Protein AF-A0A8H6I0M7-F1 (afdb_monomer)

Structure (mmCIF, N/CA/C/O backbone):
data_AF-A0A8H6I0M7-F1
#
_entry.id   AF-A0A8H6I0M7-F1
#
loop_
_atom_site.group_PDB
_atom_site.id
_atom_site.type_symbol
_atom_site.label_atom_id
_atom_site.label_alt_id
_atom_site.label_comp_id
_atom_site.label_asym_id
_atom_site.label_entity_id
_atom_site.label_seq_id
_atom_site.pdbx_PDB_ins_code
_atom_site.Cartn_x
_atom_site.Cartn_y
_atom_site.Cartn_z
_atom_site.occupancy
_atom_site.B_iso_or_equiv
_atom_site.auth_seq_id
_atom_site.auth_comp_id
_atom_site.auth_asym_id
_atom_site.auth_atom_id
_atom_site.pdbx_PDB_model_num
ATOM 1 N N . ARG A 1 1 ? 5.497 -12.552 -16.468 1.00 46.97 1 ARG A N 1
ATOM 2 C CA . ARG A 1 1 ? 6.513 -12.809 -15.406 1.00 46.97 1 ARG A CA 1
ATOM 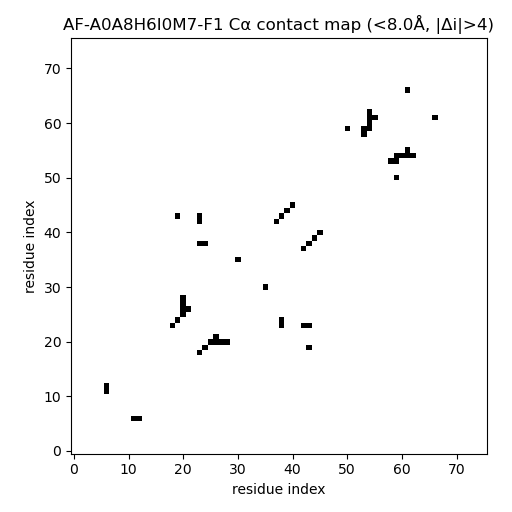3 C C . ARG A 1 1 ? 5.794 -12.879 -14.061 1.00 46.97 1 ARG A C 1
ATOM 5 O O . ARG A 1 1 ? 4.798 -12.193 -13.906 1.00 46.97 1 ARG A O 1
ATOM 12 N N . SER A 1 2 ? 6.230 -13.734 -13.133 1.00 41.47 2 SER A N 1
ATOM 13 C CA . SER A 1 2 ? 5.568 -13.913 -11.828 1.00 41.47 2 SER A CA 1
ATOM 14 C C . SER A 1 2 ? 5.887 -12.744 -10.887 1.00 41.47 2 SER A C 1
ATOM 16 O O . SER A 1 2 ? 7.040 -12.325 -10.823 1.00 41.47 2 SER A O 1
ATOM 18 N N . ILE A 1 3 ? 4.896 -12.256 -10.130 1.00 52.09 3 ILE A N 1
ATOM 19 C CA . ILE A 1 3 ? 5.023 -11.171 -9.128 1.00 52.09 3 ILE A CA 1
ATOM 20 C C . ILE A 1 3 ? 6.176 -11.455 -8.139 1.00 52.09 3 ILE A C 1
ATOM 22 O O . ILE A 1 3 ? 6.850 -10.544 -7.665 1.00 52.09 3 ILE A O 1
ATOM 26 N N . PHE A 1 4 ? 6.472 -12.738 -7.906 1.00 51.50 4 PHE A N 1
ATOM 27 C CA . PHE A 1 4 ? 7.532 -13.222 -7.019 1.00 51.50 4 PHE A CA 1
ATOM 28 C C . PHE A 1 4 ? 8.959 -13.160 -7.601 1.00 51.50 4 PHE A C 1
ATOM 30 O O . PHE A 1 4 ? 9.912 -13.429 -6.880 1.00 51.50 4 PHE A O 1
ATOM 37 N N . GLN A 1 5 ? 9.147 -12.828 -8.885 1.00 49.03 5 GLN A N 1
ATOM 38 C CA . GLN A 1 5 ? 10.487 -12.595 -9.456 1.00 49.03 5 GLN A CA 1
ATOM 39 C C . GLN A 1 5 ? 10.955 -11.142 -9.290 1.00 49.03 5 GLN A C 1
ATOM 41 O O . GLN A 1 5 ? 12.156 -10.891 -9.267 1.00 49.03 5 GLN A O 1
ATOM 46 N N . ASN A 1 6 ? 10.035 -10.186 -9.123 1.00 51.88 6 ASN A N 1
ATOM 47 C CA . ASN A 1 6 ? 10.391 -8.779 -8.903 1.00 51.88 6 ASN A CA 1
ATOM 48 C C . ASN A 1 6 ? 10.675 -8.466 -7.421 1.00 51.88 6 ASN A C 1
ATOM 50 O O . ASN A 1 6 ? 11.311 -7.454 -7.120 1.00 5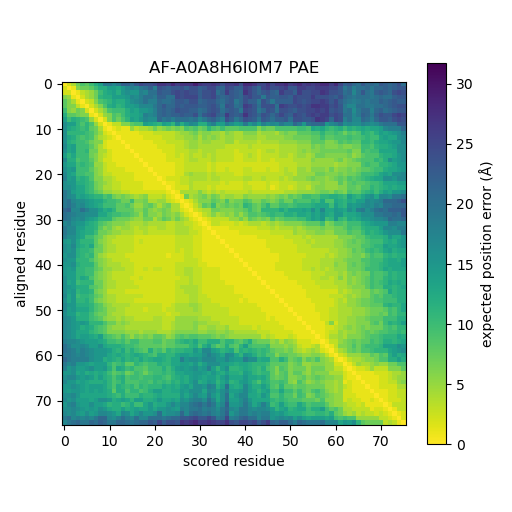1.88 6 ASN A O 1
ATOM 54 N N . SER A 1 7 ? 10.272 -9.342 -6.490 1.00 52.41 7 SER A N 1
ATOM 55 C CA . SER A 1 7 ? 10.486 -9.180 -5.043 1.00 52.41 7 SER A CA 1
ATOM 56 C C . SER A 1 7 ? 11.956 -9.178 -4.601 1.00 52.41 7 SER A C 1
ATOM 58 O O . SER A 1 7 ? 12.232 -8.788 -3.468 1.00 52.41 7 SER A O 1
ATOM 60 N N . ASP A 1 8 ? 12.898 -9.531 -5.483 1.00 53.59 8 ASP A N 1
ATOM 61 C CA . ASP A 1 8 ? 14.344 -9.486 -5.212 1.00 53.59 8 ASP A CA 1
ATOM 62 C C . ASP A 1 8 ? 14.952 -8.074 -5.238 1.00 53.59 8 ASP A C 1
ATOM 64 O O . ASP A 1 8 ? 16.129 -7.876 -4.926 1.00 53.59 8 ASP A O 1
ATOM 68 N N . THR A 1 9 ? 14.175 -7.037 -5.547 1.00 57.12 9 THR A N 1
ATOM 69 C CA . THR A 1 9 ? 14.689 -5.670 -5.473 1.00 57.12 9 THR A CA 1
ATOM 70 C C . THR A 1 9 ? 14.468 -5.094 -4.082 1.00 57.12 9 THR A C 1
ATOM 72 O O . THR A 1 9 ? 13.385 -4.648 -3.709 1.00 57.12 9 THR A O 1
ATOM 75 N N . ASN A 1 10 ? 15.563 -5.001 -3.328 1.00 66.38 10 ASN A N 1
ATOM 76 C CA . ASN A 1 10 ? 15.705 -4.216 -2.096 1.00 66.38 10 ASN A CA 1
ATOM 77 C C . ASN A 1 10 ? 15.011 -2.828 -2.190 1.00 66.38 10 ASN A C 1
ATOM 79 O O . ASN A 1 10 ? 14.575 -2.272 -1.188 1.00 66.38 10 ASN A O 1
ATOM 83 N N . MET A 1 11 ? 14.863 -2.273 -3.401 1.00 75.81 11 MET A N 1
ATOM 84 C CA . MET A 1 11 ? 14.098 -1.054 -3.669 1.00 75.81 11 MET A CA 1
ATOM 85 C C . MET A 1 11 ? 12.584 -1.172 -3.455 1.00 75.81 11 MET A C 1
ATOM 87 O O . MET A 1 11 ? 12.035 -0.269 -2.833 1.00 75.81 11 MET A O 1
ATOM 91 N N . LEU A 1 12 ? 11.909 -2.241 -3.896 1.00 75.06 12 LEU A N 1
ATOM 92 C CA . LEU A 1 12 ? 10.464 -2.398 -3.670 1.00 75.06 12 LEU A CA 1
ATOM 93 C C . LEU A 1 12 ? 10.160 -2.539 -2.183 1.00 75.06 12 LEU A C 1
ATOM 95 O O . LEU A 1 12 ? 9.279 -1.858 -1.667 1.00 75.06 12 LEU A O 1
ATOM 99 N N . VAL A 1 13 ? 10.946 -3.349 -1.469 1.00 80.81 13 VAL A N 1
ATOM 100 C CA . VAL A 1 13 ? 10.817 -3.495 -0.013 1.00 80.81 13 VAL A CA 1
ATOM 101 C C . VAL A 1 13 ? 11.072 -2.160 0.695 1.00 80.81 13 VAL A C 1
ATOM 103 O O . VAL A 1 13 ? 10.322 -1.796 1.601 1.00 80.81 13 VAL A O 1
ATOM 106 N N . LYS A 1 14 ? 12.079 -1.383 0.268 1.00 83.19 14 LYS A N 1
ATOM 107 C CA . LYS A 1 14 ? 12.336 -0.033 0.804 1.00 83.19 14 LYS A CA 1
ATOM 108 C C . LYS A 1 14 ? 11.200 0.942 0.504 1.00 83.19 14 LYS A C 1
ATOM 110 O O . LYS A 1 14 ? 10.774 1.656 1.410 1.00 83.19 14 LYS A O 1
ATOM 115 N N . ALA A 1 15 ? 10.698 0.974 -0.728 1.00 85.25 15 ALA A N 1
ATOM 116 C CA . ALA A 1 15 ? 9.585 1.831 -1.129 1.00 85.25 15 ALA A CA 1
ATOM 117 C C . ALA A 1 15 ? 8.329 1.502 -0.312 1.00 85.25 15 ALA A C 1
ATOM 119 O O . ALA A 1 15 ? 7.728 2.396 0.289 1.00 85.25 15 ALA A O 1
ATOM 120 N N . TRP A 1 16 ? 8.010 0.213 -0.177 1.00 85.88 16 TRP A N 1
ATOM 121 C CA . TRP A 1 16 ? 6.942 -0.268 0.694 1.00 85.88 16 TRP A CA 1
ATOM 122 C C . TRP A 1 16 ? 7.165 0.103 2.155 1.00 85.88 16 TRP A C 1
ATOM 124 O O . TRP A 1 16 ? 6.231 0.554 2.811 1.00 85.88 16 TRP A O 1
ATOM 134 N N . HIS A 1 17 ? 8.387 -0.019 2.674 1.00 86.38 17 HIS A N 1
ATOM 135 C CA . HIS A 1 17 ? 8.702 0.389 4.041 1.00 86.38 17 HIS A CA 1
ATOM 136 C C . HIS A 1 17 ? 8.474 1.892 4.256 1.00 86.38 17 HIS A C 1
ATOM 138 O O . HIS A 1 17 ? 7.886 2.287 5.264 1.00 86.38 17 HIS A O 1
ATOM 144 N N . HIS A 1 18 ? 8.898 2.739 3.314 1.00 87.69 18 HIS A N 1
ATOM 145 C CA . HIS A 1 18 ? 8.662 4.182 3.381 1.00 87.69 18 HIS A CA 1
ATOM 146 C C . HIS A 1 18 ? 7.172 4.522 3.335 1.00 87.69 18 HIS A C 1
ATOM 148 O O . HIS A 1 18 ? 6.708 5.315 4.159 1.00 87.69 18 HIS A O 1
ATOM 154 N N . LEU A 1 19 ? 6.421 3.882 2.436 1.00 89.62 19 LEU A N 1
ATOM 155 C CA . LEU A 1 19 ? 4.974 4.042 2.333 1.00 89.62 19 LEU A CA 1
ATOM 156 C C . LEU A 1 19 ? 4.273 3.605 3.619 1.00 89.62 19 LEU A C 1
ATOM 158 O O . LEU A 1 19 ? 3.488 4.364 4.184 1.00 89.62 19 LEU A O 1
ATOM 162 N N . LEU A 1 20 ? 4.595 2.411 4.114 1.00 90.06 20 LEU A N 1
ATOM 163 C CA . LEU A 1 20 ? 4.036 1.857 5.339 1.00 90.06 20 LEU A CA 1
ATOM 164 C C . LEU A 1 20 ? 4.283 2.788 6.526 1.00 90.06 20 LEU A C 1
ATOM 166 O O . LEU A 1 20 ? 3.356 3.153 7.254 1.00 90.06 20 LEU A O 1
ATOM 170 N N . LYS A 1 21 ? 5.533 3.227 6.675 1.00 87.69 21 LYS A N 1
ATOM 171 C CA . LYS A 1 21 ? 5.953 4.115 7.752 1.00 87.69 21 LYS A CA 1
ATOM 172 C C . LYS A 1 21 ? 5.259 5.474 7.689 1.00 87.69 21 LYS A C 1
ATOM 174 O O . LYS A 1 21 ? 4.804 5.963 8.721 1.00 87.69 21 LYS A O 1
ATOM 179 N N . GLY A 1 22 ? 5.204 6.086 6.507 1.00 89.31 22 GLY A N 1
ATOM 180 C CA . GLY A 1 22 ? 4.630 7.417 6.321 1.00 89.31 22 GLY A CA 1
ATOM 181 C C . GLY A 1 22 ? 3.108 7.420 6.421 1.00 89.31 22 GLY A C 1
ATOM 182 O O . GLY A 1 22 ? 2.541 8.221 7.157 1.00 89.31 22 GLY A O 1
ATOM 183 N N . LYS A 1 23 ? 2.453 6.498 5.712 1.00 89.56 23 LYS A N 1
ATOM 184 C CA . LYS A 1 23 ? 1.002 6.511 5.510 1.00 89.56 23 LYS A CA 1
ATOM 185 C C . LYS A 1 23 ? 0.224 5.798 6.611 1.00 89.56 23 LYS A C 1
ATOM 187 O O . LYS A 1 23 ? -0.814 6.298 7.027 1.00 89.56 23 LYS A O 1
ATOM 192 N N . PHE A 1 24 ? 0.717 4.658 7.097 1.00 90.62 24 PHE A N 1
ATOM 193 C CA . PHE A 1 24 ? -0.047 3.800 8.014 1.00 90.62 24 PHE A CA 1
ATOM 194 C C . PHE A 1 24 ? 0.496 3.796 9.447 1.00 90.62 24 PHE A C 1
ATOM 196 O O . PHE A 1 24 ? -0.262 3.613 10.393 1.00 90.62 24 PHE A O 1
ATOM 203 N N . MET A 1 25 ? 1.797 4.032 9.641 1.00 89.12 25 MET A N 1
ATOM 204 C CA . MET A 1 25 ? 2.421 3.990 10.973 1.00 89.12 25 MET A CA 1
ATOM 205 C C . ME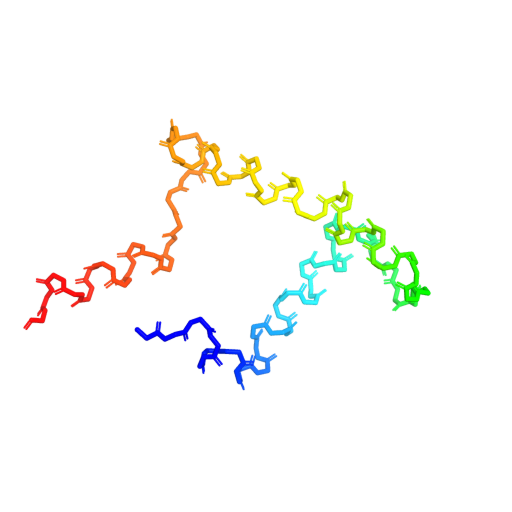T A 1 25 ? 2.721 5.370 11.571 1.00 89.12 25 MET A C 1
ATOM 207 O O . MET A 1 25 ? 3.329 5.441 12.642 1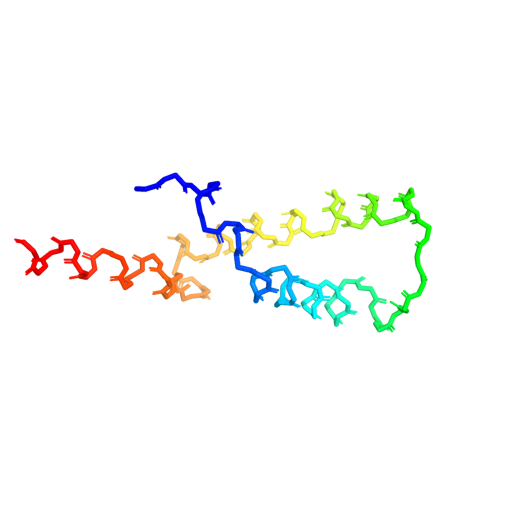.00 89.12 25 MET A O 1
ATOM 211 N N . GLN A 1 26 ? 2.330 6.460 10.898 1.00 84.81 26 GLN A N 1
ATOM 212 C CA . GLN A 1 26 ? 2.521 7.845 11.361 1.00 84.81 26 GLN A CA 1
ATOM 213 C C . GLN A 1 26 ? 3.973 8.145 11.793 1.00 84.81 26 GLN A C 1
ATOM 215 O O . GLN A 1 26 ? 4.226 8.844 12.771 1.00 84.81 26 GLN A O 1
ATOM 220 N N . GLY A 1 27 ? 4.956 7.554 11.109 1.00 78.56 27 GLY A N 1
ATOM 221 C CA . GLY A 1 27 ? 6.376 7.750 11.402 1.00 78.56 27 GLY A CA 1
ATOM 222 C C . GLY A 1 27 ? 6.946 6.928 12.567 1.00 78.56 27 GLY A C 1
ATOM 223 O O . GLY A 1 27 ? 8.148 7.047 12.837 1.00 78.56 27 GLY A O 1
ATOM 224 N N . ARG A 1 28 ? 6.161 6.062 13.231 1.00 80.81 28 ARG A N 1
ATOM 225 C CA . ARG A 1 28 ? 6.679 5.176 14.292 1.00 80.81 28 ARG A CA 1
ATOM 226 C C . ARG A 1 28 ? 7.757 4.241 13.739 1.00 80.81 28 ARG A C 1
ATOM 228 O O . ARG A 1 28 ? 7.547 3.547 12.750 1.00 80.81 28 ARG A O 1
ATOM 235 N N . ARG A 1 29 ? 8.924 4.227 14.393 1.00 70.69 29 ARG A N 1
ATOM 236 C CA . ARG A 1 29 ? 10.075 3.393 13.996 1.00 70.69 29 ARG A CA 1
ATOM 237 C C . ARG A 1 29 ? 9.999 1.972 14.552 1.00 70.69 29 ARG A C 1
ATOM 239 O O . ARG A 1 29 ? 10.327 1.039 13.835 1.00 70.69 29 ARG A O 1
ATOM 246 N N . ASN A 1 30 ? 9.527 1.820 15.790 1.00 77.75 30 ASN A N 1
ATOM 247 C CA . ASN A 1 30 ? 9.376 0.522 16.442 1.00 77.75 30 ASN A CA 1
ATOM 248 C C . ASN A 1 30 ? 7.892 0.184 16.569 1.00 77.75 30 ASN A C 1
ATOM 250 O O . ASN A 1 30 ? 7.103 0.972 17.094 1.00 77.75 30 ASN A O 1
ATOM 254 N N . CYS A 1 31 ? 7.521 -0.996 16.089 1.00 80.31 31 CYS A N 1
ATOM 255 C CA . CYS A 1 31 ? 6.173 -1.526 16.169 1.00 80.31 31 CYS A CA 1
ATOM 256 C C . CYS A 1 31 ? 6.269 -3.001 16.532 1.00 80.31 31 CYS A C 1
ATOM 258 O O . CYS A 1 31 ? 7.097 -3.722 15.976 1.00 80.31 31 CYS A O 1
ATOM 260 N N . ARG A 1 32 ? 5.449 -3.443 17.486 1.00 90.06 32 ARG A N 1
ATOM 261 C CA . ARG A 1 32 ? 5.368 -4.866 17.798 1.00 90.06 32 ARG A CA 1
ATOM 262 C C . ARG A 1 32 ? 4.771 -5.612 16.603 1.00 90.06 32 ARG A C 1
ATOM 264 O O . ARG A 1 32 ? 3.887 -5.080 15.932 1.00 90.06 32 ARG A O 1
ATOM 271 N N . MET A 1 33 ? 5.232 -6.837 16.355 1.00 88.62 33 MET A N 1
ATOM 272 C CA . MET A 1 33 ? 4.804 -7.617 15.187 1.00 88.62 33 MET A CA 1
ATOM 273 C C . MET A 1 33 ? 3.287 -7.827 15.124 1.00 88.62 33 MET A C 1
ATOM 275 O O . MET A 1 33 ? 2.702 -7.704 14.056 1.00 88.62 33 MET A O 1
ATOM 279 N N . ASP A 1 34 ? 2.633 -8.071 16.257 1.00 94.06 34 ASP A N 1
ATOM 280 C CA . ASP A 1 34 ? 1.177 -8.213 16.347 1.00 94.06 34 ASP A CA 1
ATOM 281 C C . ASP A 1 34 ? 0.435 -6.944 15.907 1.00 94.06 34 ASP A C 1
ATOM 283 O O . ASP A 1 34 ? -0.528 -7.004 15.141 1.00 94.06 34 ASP A O 1
ATOM 287 N N . HIS A 1 35 ? 0.924 -5.776 16.325 1.00 90.81 35 HIS A N 1
ATOM 288 C CA . HIS A 1 35 ? 0.347 -4.503 15.904 1.00 90.81 35 HIS A CA 1
ATOM 289 C C . HIS A 1 35 ? 0.624 -4.207 14.424 1.00 90.81 35 HIS A C 1
ATOM 291 O O . HIS A 1 35 ? -0.244 -3.680 13.729 1.00 90.81 35 HIS A O 1
ATOM 297 N N . LEU A 1 36 ? 1.799 -4.590 13.919 1.00 91.12 36 LEU A N 1
ATOM 298 C CA . LEU A 1 36 ? 2.123 -4.475 12.500 1.00 91.12 36 LEU A CA 1
ATOM 299 C C . LEU A 1 36 ? 1.179 -5.329 11.641 1.00 91.12 36 LEU A C 1
ATOM 301 O O . LEU A 1 36 ? 0.622 -4.822 10.671 1.00 91.12 36 LEU A O 1
ATOM 305 N N . ILE A 1 37 ? 0.939 -6.587 12.024 1.00 93.50 37 ILE A N 1
ATOM 306 C CA . ILE A 1 37 ? -0.021 -7.467 11.340 1.00 93.50 37 ILE A CA 1
ATOM 307 C C . ILE A 1 37 ? -1.417 -6.838 11.350 1.00 93.50 37 ILE A C 1
ATOM 309 O O . ILE A 1 37 ? -2.079 -6.791 10.313 1.00 93.50 37 ILE A O 1
ATOM 313 N N . TYR A 1 38 ? -1.846 -6.293 12.492 1.00 94.75 38 TYR A N 1
ATOM 314 C CA . TYR A 1 38 ? -3.119 -5.582 12.584 1.00 94.75 38 TYR A CA 1
ATOM 315 C C . TYR A 1 38 ? -3.207 -4.422 11.581 1.00 94.75 38 TYR A C 1
ATOM 317 O O . TYR A 1 38 ? -4.197 -4.326 10.858 1.00 94.75 38 TYR A O 1
ATOM 325 N N . ILE A 1 39 ? -2.181 -3.570 11.489 1.00 93.50 39 ILE A N 1
ATOM 326 C CA . ILE A 1 39 ? -2.147 -2.444 10.539 1.00 93.50 39 ILE A CA 1
ATOM 327 C C . ILE A 1 39 ? -2.212 -2.947 9.094 1.00 93.50 39 ILE A C 1
ATOM 329 O O . ILE A 1 39 ? -2.999 -2.431 8.298 1.00 93.50 39 ILE A O 1
ATOM 333 N N . LEU A 1 40 ? -1.419 -3.965 8.754 1.00 92.69 40 LEU A N 1
ATOM 334 C CA . LEU A 1 40 ? -1.378 -4.517 7.400 1.00 92.69 40 LEU A CA 1
ATOM 335 C C . LEU A 1 40 ? -2.753 -5.046 6.971 1.00 92.69 40 LEU A C 1
ATOM 337 O O . LEU A 1 40 ? -3.248 -4.683 5.905 1.00 92.69 40 LEU A O 1
ATOM 341 N N . VAL A 1 41 ? -3.401 -5.835 7.828 1.00 95.38 41 VAL A N 1
ATOM 342 C CA . VAL A 1 41 ? -4.682 -6.483 7.513 1.00 95.3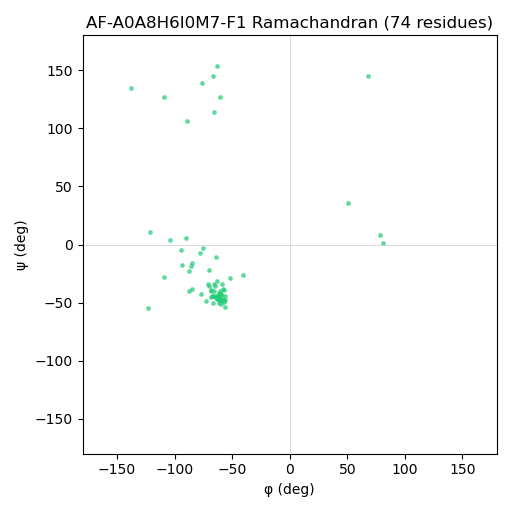8 41 VAL A CA 1
ATOM 343 C C . VAL A 1 41 ? -5.856 -5.509 7.589 1.00 95.38 41 VAL A C 1
ATOM 345 O O . VAL A 1 41 ? -6.752 -5.551 6.751 1.00 95.38 41 VAL A O 1
ATOM 348 N N . ARG A 1 42 ? -5.897 -4.641 8.605 1.00 96.19 42 ARG A N 1
ATOM 349 C CA . ARG A 1 42 ? -7.075 -3.802 8.882 1.00 96.19 42 ARG A CA 1
ATOM 350 C C . ARG A 1 42 ? -7.022 -2.424 8.244 1.00 96.19 42 ARG A C 1
ATOM 352 O O . ARG A 1 42 ? -8.065 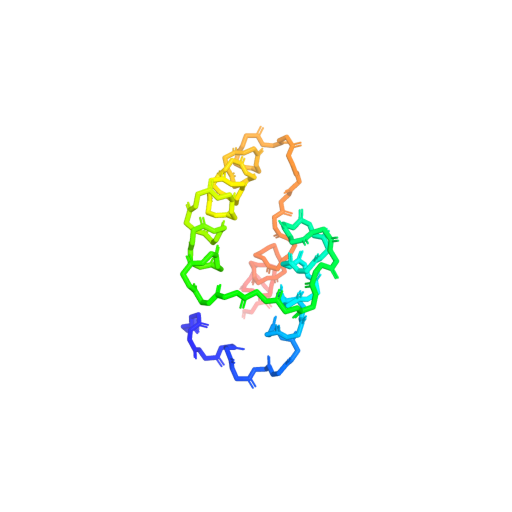-1.788 8.160 1.00 96.19 42 ARG A O 1
ATOM 359 N N . GLN A 1 43 ? -5.850 -1.953 7.825 1.00 94.06 43 GLN A N 1
ATOM 360 C CA . GLN A 1 43 ? -5.698 -0.607 7.265 1.00 94.06 43 GLN A CA 1
ATOM 361 C C . GLN A 1 43 ? -5.105 -0.644 5.861 1.00 94.06 43 GLN A C 1
ATOM 363 O O . GLN A 1 43 ? -5.724 -0.129 4.932 1.00 94.06 43 GLN A O 1
ATOM 368 N N . ALA A 1 44 ? -3.942 -1.279 5.686 1.00 93.00 44 ALA A N 1
ATOM 369 C CA . ALA A 1 44 ? -3.261 -1.263 4.395 1.00 93.00 44 ALA A CA 1
ATOM 370 C C . ALA A 1 44 ? -4.051 -2.027 3.324 1.00 93.00 44 ALA A C 1
ATOM 372 O O . ALA A 1 44 ? -4.329 -1.466 2.268 1.00 93.00 44 ALA A O 1
ATOM 373 N N . MET A 1 45 ? -4.476 -3.264 3.601 1.00 93.25 45 MET A N 1
ATOM 374 C CA . MET A 1 45 ? -5.251 -4.056 2.638 1.00 93.25 45 MET A CA 1
ATOM 375 C C . MET A 1 45 ? -6.540 -3.348 2.174 1.00 93.25 45 MET A C 1
ATOM 377 O O . MET A 1 45 ? -6.684 -3.161 0.965 1.00 93.25 45 MET A O 1
ATOM 381 N N . PRO A 1 46 ? -7.445 -2.878 3.063 1.00 95.75 46 PRO A N 1
ATOM 382 C CA . PRO A 1 46 ? -8.639 -2.147 2.635 1.00 95.75 46 PRO A CA 1
ATOM 383 C C . PRO A 1 46 ? -8.326 -0.892 1.822 1.00 95.75 46 PRO A C 1
ATOM 385 O O . PRO A 1 46 ? -9.017 -0.614 0.847 1.00 95.75 46 PRO A O 1
ATOM 388 N N . HIS A 1 47 ? -7.267 -0.161 2.185 1.00 93.19 47 HIS A N 1
ATOM 389 C CA . HIS A 1 47 ? -6.841 1.017 1.437 1.00 93.19 47 HIS A CA 1
ATOM 390 C C . HIS A 1 47 ? -6.502 0.670 -0.020 1.00 93.19 47 HIS A C 1
ATOM 392 O O . HIS A 1 47 ? -6.961 1.356 -0.928 1.00 93.19 47 HIS A O 1
ATOM 398 N N . PHE A 1 48 ? -5.714 -0.383 -0.260 1.00 89.62 48 PHE A N 1
ATOM 399 C CA . PHE A 1 48 ? -5.355 -0.775 -1.628 1.00 89.62 48 PHE A CA 1
ATOM 400 C C . PHE A 1 48 ? -6.525 -1.376 -2.401 1.00 89.62 48 PHE A C 1
ATOM 402 O O . PHE A 1 48 ? -6.643 -1.114 -3.591 1.00 89.62 48 PHE A O 1
ATOM 409 N N . ILE A 1 49 ? -7.423 -2.106 -1.735 1.00 91.69 49 ILE A N 1
ATOM 410 C CA . ILE A 1 49 ? -8.663 -2.590 -2.359 1.00 91.69 49 ILE A CA 1
ATOM 411 C C . ILE A 1 49 ? -9.512 -1.404 -2.830 1.00 91.69 49 ILE A C 1
ATOM 413 O O . ILE A 1 49 ? -9.964 -1.379 -3.971 1.00 91.69 49 ILE A O 1
ATOM 417 N N . GLN A 1 50 ? -9.697 -0.395 -1.975 1.00 91.88 50 GLN A N 1
ATOM 418 C CA . GLN A 1 50 ? -10.460 0.800 -2.328 1.00 91.88 50 GLN A CA 1
ATOM 419 C C . GLN A 1 50 ? -9.770 1.617 -3.423 1.00 91.88 50 GLN A C 1
ATOM 421 O O . GLN A 1 50 ? -10.441 2.129 -4.316 1.00 91.88 50 GLN A O 1
ATOM 426 N N . GLN A 1 51 ? -8.442 1.736 -3.366 1.00 89.62 51 GLN A N 1
ATOM 427 C CA . GLN A 1 51 ? -7.667 2.394 -4.411 1.00 89.62 51 GLN A CA 1
ATOM 428 C C . GLN A 1 51 ? -7.865 1.682 -5.750 1.00 89.62 51 GLN A C 1
ATOM 430 O O . GLN A 1 51 ? -8.246 2.339 -6.709 1.00 89.62 51 GLN A O 1
ATOM 435 N N . HIS A 1 52 ? -7.693 0.361 -5.799 1.00 88.00 52 HIS A N 1
ATOM 436 C CA . HIS A 1 52 ? -7.892 -0.435 -7.009 1.00 88.00 52 HIS A CA 1
ATOM 437 C C . HIS A 1 52 ? -9.306 -0.267 -7.569 1.00 88.00 52 HIS A C 1
ATOM 439 O O . HIS A 1 52 ? -9.475 0.057 -8.740 1.00 88.00 52 HIS A O 1
ATOM 445 N N . PHE A 1 53 ? -10.323 -0.373 -6.710 1.00 89.62 53 PHE A N 1
ATOM 446 C CA . PHE A 1 53 ? -11.711 -0.129 -7.097 1.00 89.62 53 PHE A CA 1
ATOM 447 C C . PHE A 1 53 ? -11.891 1.268 -7.712 1.00 89.62 53 PHE A C 1
ATOM 449 O O . PHE A 1 53 ? -12.525 1.421 -8.753 1.00 89.62 53 PHE A O 1
ATOM 456 N N . ALA A 1 54 ? -11.303 2.304 -7.110 1.00 88.75 54 ALA A N 1
ATOM 457 C CA . ALA A 1 54 ? -11.362 3.657 -7.654 1.00 88.75 54 ALA A CA 1
ATOM 458 C C . ALA A 1 54 ? -10.622 3.790 -8.998 1.00 88.75 54 ALA A C 1
ATOM 460 O O . ALA A 1 54 ? -11.061 4.558 -9.852 1.00 88.75 54 ALA A O 1
ATOM 461 N N . GLN A 1 55 ? -9.528 3.053 -9.209 1.00 87.69 55 GLN A N 1
ATOM 462 C CA . GLN A 1 55 ? -8.795 3.035 -10.479 1.00 87.69 55 GLN A CA 1
ATOM 463 C C . GLN A 1 55 ? -9.615 2.382 -11.594 1.00 87.69 55 GLN A C 1
ATOM 465 O O . GLN A 1 55 ? -9.715 2.961 -12.673 1.00 87.69 55 GLN A O 1
ATOM 470 N N . GLU A 1 56 ? -10.268 1.249 -11.318 1.00 86.25 56 GLU A N 1
ATOM 471 C CA . GLU A 1 56 ? -11.160 0.567 -12.271 1.00 86.25 56 GLU A CA 1
ATOM 472 C C . GLU A 1 56 ? -12.316 1.462 -12.733 1.00 86.25 56 GLU A C 1
ATOM 474 O O . GLU A 1 56 ? -12.734 1.404 -13.886 1.00 86.25 56 GLU A O 1
ATOM 479 N N . HIS A 1 57 ? -12.804 2.334 -11.849 1.00 87.75 57 HIS A N 1
ATOM 480 C CA . HIS A 1 57 ? -13.877 3.282 -12.150 1.00 87.75 57 HIS A CA 1
ATOM 481 C C . HIS A 1 57 ? -13.363 4.634 -12.684 1.00 87.75 57 HIS A C 1
ATOM 483 O O . HIS A 1 57 ? -14.150 5.561 -12.870 1.00 87.75 57 HIS A O 1
ATOM 489 N N . GLY A 1 58 ? -12.053 4.772 -12.919 1.00 86.12 58 GLY A N 1
ATOM 490 C CA . GLY A 1 58 ? -11.441 5.972 -13.498 1.00 86.12 58 GLY A CA 1
ATOM 491 C C . GLY A 1 58 ? -11.244 7.149 -12.534 1.00 86.12 58 GLY A C 1
ATOM 492 O O . GLY A 1 58 ? -10.848 8.228 -12.970 1.00 86.12 58 GLY A O 1
ATOM 493 N N . PHE A 1 59 ? -11.473 6.972 -11.230 1.00 82.94 59 PHE A N 1
ATOM 494 C CA . PHE A 1 59 ? -11.372 8.044 -10.228 1.00 82.94 59 PHE A CA 1
ATOM 495 C C . PHE A 1 59 ? -9.959 8.260 -9.667 1.00 82.94 59 PHE A C 1
ATOM 497 O O . PHE A 1 59 ? -9.701 9.312 -9.086 1.00 82.94 59 PHE A O 1
ATOM 504 N N . ALA A 1 60 ? -9.049 7.289 -9.803 1.00 76.81 60 ALA A N 1
ATOM 505 C CA . ALA A 1 60 ? -7.733 7.328 -9.147 1.00 76.81 60 ALA A CA 1
ATOM 506 C C . ALA A 1 60 ? -6.521 7.254 -10.097 1.00 76.81 60 ALA A C 1
ATOM 508 O O . ALA A 1 60 ? -5.393 7.129 -9.622 1.00 76.81 60 ALA A O 1
ATOM 509 N N . GLY A 1 61 ? -6.736 7.380 -11.413 1.00 77.88 61 GLY A N 1
ATOM 510 C CA . GLY A 1 61 ? -5.685 7.228 -12.428 1.00 77.88 61 GLY A CA 1
ATOM 511 C C . GLY A 1 61 ? -5.173 5.784 -12.534 1.00 77.88 61 GLY A C 1
ATOM 512 O O . GLY A 1 61 ? -5.119 5.055 -11.547 1.00 77.88 61 GLY A O 1
ATOM 513 N N . GLY A 1 62 ? -4.828 5.336 -13.741 1.00 74.44 62 GLY A N 1
ATOM 514 C CA . GLY A 1 62 ? -4.343 3.968 -13.945 1.00 74.44 62 GLY A CA 1
ATOM 515 C C . GLY A 1 62 ? -3.029 3.694 -13.210 1.00 74.44 62 GLY A C 1
ATOM 516 O O . GLY A 1 62 ? -2.246 4.608 -12.948 1.00 74.44 62 GLY A O 1
ATOM 517 N N . ASP A 1 63 ? -2.787 2.428 -12.878 1.00 77.94 63 ASP A N 1
ATOM 518 C CA . ASP A 1 63 ? -1.479 1.998 -12.390 1.00 77.94 63 ASP A CA 1
ATOM 519 C C . ASP A 1 63 ? -0.444 2.150 -13.517 1.00 77.94 63 ASP A C 1
ATOM 521 O O . ASP A 1 63 ? -0.529 1.485 -14.551 1.00 77.94 63 ASP A O 1
ATOM 525 N N . LEU A 1 64 ? 0.511 3.060 -13.319 1.00 76.00 64 LEU A N 1
ATOM 526 C CA . LEU A 1 64 ? 1.528 3.404 -14.312 1.00 76.00 64 LEU A CA 1
ATOM 527 C C . LEU A 1 64 ? 2.438 2.217 -14.649 1.00 76.00 64 LEU A C 1
ATOM 529 O O . LEU A 1 64 ? 2.907 2.126 -15.780 1.00 76.00 64 LEU A O 1
ATOM 533 N N . GLU A 1 65 ? 2.688 1.311 -13.696 1.00 74.19 65 GLU A N 1
ATOM 534 C CA . GLU A 1 65 ? 3.496 0.113 -13.949 1.00 74.19 65 GLU A CA 1
ATOM 535 C C . GLU A 1 65 ? 2.748 -0.834 -14.891 1.00 74.19 65 GLU A C 1
ATOM 537 O O . GLU A 1 65 ? 3.312 -1.295 -15.883 1.00 74.19 65 GLU A O 1
ATOM 542 N N . ILE A 1 66 ? 1.453 -1.054 -14.639 1.00 74.25 66 ILE A N 1
ATOM 543 C CA . ILE A 1 66 ? 0.602 -1.886 -15.502 1.00 74.25 66 ILE A CA 1
ATOM 544 C C . ILE A 1 66 ? 0.495 -1.272 -16.901 1.00 74.25 66 ILE A C 1
ATOM 546 O O . ILE A 1 66 ? 0.635 -1.981 -17.896 1.00 74.25 66 ILE A O 1
ATOM 550 N N . GLN A 1 67 ? 0.285 0.043 -16.987 1.00 77.12 67 GLN A N 1
ATOM 551 C CA . GLN A 1 67 ? 0.214 0.753 -18.266 1.00 77.12 67 GLN A CA 1
ATOM 552 C C . GLN A 1 67 ? 1.512 0.630 -19.070 1.00 77.12 67 GLN A C 1
ATOM 554 O O . GLN A 1 67 ? 1.466 0.389 -20.274 1.00 77.12 67 GLN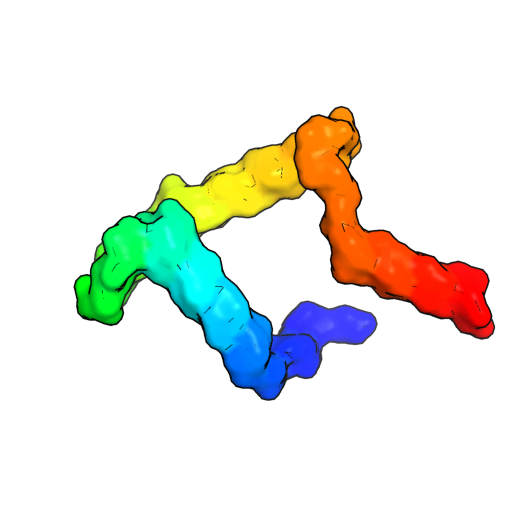 A O 1
ATOM 559 N N . GLU A 1 68 ? 2.665 0.756 -18.414 1.00 76.50 68 GLU A N 1
ATOM 560 C CA . GLU A 1 68 ? 3.964 0.620 -19.070 1.00 76.50 68 GLU A CA 1
ATOM 561 C C . GLU A 1 68 ? 4.235 -0.823 -19.518 1.00 76.50 68 GLU A C 1
ATOM 563 O O . GLU A 1 68 ? 4.739 -1.036 -20.621 1.00 76.50 68 GLU A O 1
ATOM 568 N N . CYS A 1 69 ? 3.856 -1.825 -18.717 1.00 74.94 69 CYS A N 1
ATOM 569 C CA . CYS A 1 69 ? 3.949 -3.228 -19.122 1.00 74.94 69 CYS A CA 1
ATOM 570 C C . CYS A 1 69 ? 3.108 -3.522 -20.370 1.00 74.94 69 CYS A C 1
ATOM 572 O O . CYS A 1 69 ? 3.633 -4.106 -21.317 1.00 74.94 69 CYS A O 1
ATOM 574 N N . LEU A 1 70 ? 1.851 -3.070 -20.399 1.00 78.38 70 LEU A N 1
ATOM 575 C CA . LEU A 1 70 ? 0.973 -3.228 -21.563 1.00 78.38 70 LEU A CA 1
ATOM 576 C C . LEU A 1 70 ? 1.554 -2.531 -22.801 1.00 78.38 70 LEU A C 1
ATOM 578 O O . LEU A 1 70 ? 1.587 -3.116 -23.878 1.00 78.38 70 LEU A O 1
ATOM 582 N N . ARG A 1 71 ? 2.098 -1.318 -22.639 1.00 83.25 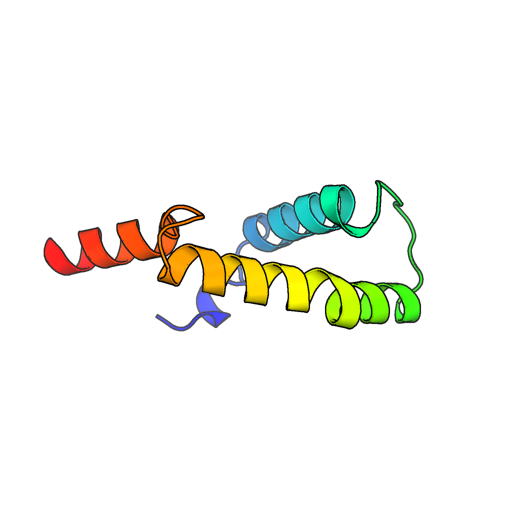71 ARG A N 1
ATOM 583 C CA . ARG A 1 71 ? 2.742 -0.572 -23.731 1.00 83.25 71 ARG A CA 1
ATOM 584 C C . ARG A 1 71 ? 3.943 -1.314 -24.322 1.00 83.25 71 ARG A C 1
ATOM 586 O O . ARG A 1 71 ? 4.149 -1.275 -25.531 1.00 83.25 71 ARG A O 1
ATOM 593 N N . ILE A 1 72 ? 4.763 -1.952 -23.487 1.00 79.25 72 ILE A N 1
ATOM 594 C CA . ILE A 1 72 ? 5.915 -2.741 -23.950 1.00 79.25 72 ILE A CA 1
ATOM 595 C C . ILE A 1 72 ? 5.448 -4.002 -24.687 1.00 79.25 72 ILE A C 1
ATOM 597 O O . ILE A 1 72 ? 6.043 -4.345 -25.705 1.00 79.25 72 ILE A O 1
ATOM 601 N N . GLU A 1 73 ? 4.399 -4.670 -24.203 1.00 73.38 73 GLU A N 1
ATOM 602 C CA . GLU A 1 73 ? 3.816 -5.845 -24.866 1.00 73.38 73 GLU A CA 1
ATOM 603 C C . GLU A 1 73 ? 3.190 -5.502 -26.227 1.00 73.38 73 GLU A C 1
ATOM 605 O O . GLU A 1 73 ? 3.321 -6.285 -27.159 1.00 73.38 73 GLU A O 1
ATOM 610 N N . GLU A 1 74 ? 2.576 -4.326 -26.380 1.00 76.81 74 GLU A N 1
ATOM 611 C CA . GLU A 1 74 ? 2.039 -3.853 -27.668 1.00 76.81 74 GLU A CA 1
ATOM 612 C C . GLU A 1 74 ? 3.123 -3.477 -28.696 1.00 76.81 74 GLU A C 1
ATOM 614 O O . GLU A 1 74 ? 2.852 -3.439 -29.897 1.00 76.81 74 GLU A O 1
ATOM 619 N N . LEU A 1 75 ? 4.342 -3.169 -28.242 1.00 74.81 75 LEU A N 1
ATOM 620 C CA . LEU A 1 75 ? 5.475 -2.774 -29.090 1.00 74.81 75 LEU A CA 1
ATOM 621 C C . LEU A 1 75 ? 6.404 -3.943 -29.472 1.00 74.81 75 LEU A C 1
ATOM 623 O O . LEU A 1 75 ? 7.357 -3.717 -30.223 1.00 74.81 75 LEU A O 1
ATOM 627 N N . ALA A 1 76 ? 6.168 -5.146 -28.939 1.00 61.84 76 ALA A N 1
ATOM 628 C CA . ALA A 1 76 ? 6.986 -6.348 -29.135 1.00 61.84 76 ALA A CA 1
ATOM 629 C C . ALA A 1 76 ? 6.392 -7.292 -30.192 1.00 61.84 76 ALA A C 1
ATOM 631 O O . ALA A 1 76 ? 7.200 -7.881 -30.947 1.00 61.84 76 ALA A O 1
#

Foldseek 3Di:
DDPVVVVPDPVVVVVVVVCCCVPQVVNDPDDDPVVVVCSCVVPVVVVVVVLVVCVVVVNNDHDPVVVVVVVVVVVD

Organism: NCBI:txid980116

Radius of gyration: 15.32 Å; Cα contacts (8 Å, |Δi|>4): 28; chains: 1; bounding box: 30×22×47 Å

pLDDT: mean 80.51, std 13.25, range [41.47, 96.19]

Sequence (76 aa):
RSIFQNSDTNMLVKAWHHLLKGKFMQGRRNCRMDHLIYILVRQAMPHFIQQHFAQEHGFAGGDLEIQECLRIEELA

Mean predicted aligned error: 8.99 Å

Secondary structure (DSSP, 8-state):
--HHHHTT-HHHHHHHHHHIIIIISTT-S---HHHHHHHIIIIIHHHHHHHHHHHHTTSS---HHHHHHHHHHHT-

Solven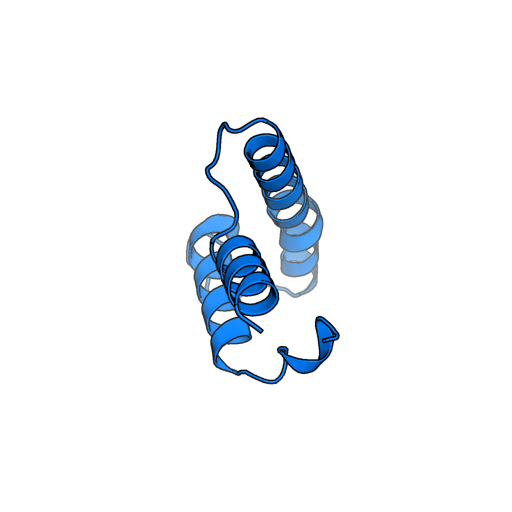t-accessible surface area (backbone atoms only — not comparable to full-atom values): 4594 Å² total; per-residue (Å²): 134,64,80,81,70,64,68,78,38,71,60,59,58,48,52,49,50,51,48,46,27,58,74,75,45,75,60,56,87,81,73,57,70,72,58,48,52,48,45,46,64,72,46,50,48,54,51,51,54,53,47,52,55,32,27,78,73,64,74,60,55,76,61,64,67,61,51,50,52,52,53,51,62,76,74,108